Protein AF-A0A9X4S729-F1 (afdb_monomer)

Sequence (82 aa):
MAYTPKQWKDGDVITKEALNNIEQGIVNVPAGPKGDTGAAGAKGATGKGVKGIALTTTDGKVTGGTVTFDDDSTGAVTVTEA

Nearest PDB structures (foldseek):
  4ra8-assembly3_E  TM=4.567E-01  e=4.317E+00  Homo sapiens
  7rkf-assembly1_L  TM=4.494E-01  e=5.566E+00  Homo sapiens

Secondary structure (DSSP, 8-state):
----PPPP-TT----HHHHHHHHHHHTT-PPPPPPPPPPPPPPPPPPPPEEEEEEEEETTEEEEEEEEETTS-EEEEE----

Solvent-accessible surface area (backbone atoms only — not comparable to full-atom values): 5687 Å² total; per-residue (Å²): 131,83,78,76,87,82,88,84,58,94,88,64,80,91,44,74,69,59,49,51,52,51,53,63,54,52,75,74,60,71,80,74,80,82,75,79,81,78,78,81,78,80,82,77,79,82,81,82,51,82,65,47,74,50,79,36,69,55,96,91,38,78,62,30,32,39,37,29,31,67,86,71,48,74,47,82,40,82,63,78,89,132

pLDDT: mean 92.74, std 6.66, range [64.06, 98.44]

Foldseek 3Di:
DQQDDDDDDPPDDDDPVNVVSVVVNCVPDDDDDDDDDDDDDDDDDDDWAWPDKAFDDDPNHTQWTWTQTPVRDIDIGGDDDD

Structure (mmCIF, N/CA/C/O backbone):
data_AF-A0A9X4S729-F1
#
_entry.id   AF-A0A9X4S729-F1
#
loop_
_atom_site.group_PDB
_atom_site.id
_atom_site.type_symbol
_atom_site.label_atom_id
_atom_site.label_alt_id
_atom_site.label_comp_id
_atom_site.label_asym_id
_atom_site.label_entity_id
_atom_site.label_seq_id
_atom_site.pdbx_PDB_ins_code
_atom_site.Cartn_x
_atom_site.Cartn_y
_atom_site.Cartn_z
_atom_site.occupancy
_atom_site.B_iso_or_equiv
_atom_site.auth_seq_id
_atom_site.auth_comp_id
_atom_site.auth_asym_id
_atom_site.auth_atom_id
_atom_site.pdbx_PDB_model_num
ATOM 1 N N . MET A 1 1 ? 39.268 2.689 -30.453 1.00 64.06 1 MET A N 1
ATOM 2 C CA . MET A 1 1 ? 38.878 4.029 -30.947 1.00 64.06 1 MET A CA 1
ATOM 3 C C . MET A 1 1 ? 37.690 4.484 -30.120 1.00 64.06 1 MET A C 1
ATOM 5 O O . MET A 1 1 ? 36.839 3.650 -29.840 1.00 64.06 1 MET A O 1
ATOM 9 N N . ALA A 1 2 ? 37.656 5.738 -29.671 1.00 67.88 2 ALA A N 1
ATOM 10 C CA . ALA A 1 2 ? 36.458 6.275 -29.030 1.00 67.88 2 ALA A CA 1
ATOM 11 C C . ALA A 1 2 ? 35.339 6.390 -30.081 1.00 67.88 2 ALA A C 1
ATOM 13 O O . ALA A 1 2 ? 35.606 6.784 -31.218 1.00 67.88 2 ALA A O 1
ATOM 14 N N . TYR A 1 3 ? 34.114 6.009 -29.719 1.00 80.75 3 TYR A N 1
ATOM 15 C CA . TYR A 1 3 ? 32.941 6.162 -30.579 1.00 80.75 3 TYR A CA 1
ATOM 16 C C . TYR A 1 3 ? 32.761 7.636 -30.963 1.00 80.75 3 TYR A C 1
ATOM 18 O O . TYR A 1 3 ? 32.815 8.514 -30.103 1.00 80.75 3 TYR A O 1
ATOM 26 N N . THR A 1 4 ? 32.554 7.906 -32.254 1.00 84.06 4 THR A N 1
ATOM 27 C CA . THR A 1 4 ? 32.225 9.248 -32.752 1.00 84.06 4 THR A CA 1
ATOM 28 C C . THR A 1 4 ? 30.773 9.242 -33.237 1.00 84.06 4 THR A C 1
ATOM 30 O O . THR A 1 4 ? 30.473 8.579 -34.237 1.00 84.06 4 THR A O 1
ATOM 33 N N . PRO A 1 5 ? 29.856 9.946 -32.547 1.00 86.94 5 PRO A N 1
ATOM 34 C CA . PRO A 1 5 ? 28.463 10.030 -32.963 1.00 86.94 5 PRO A CA 1
ATOM 35 C C . PRO A 1 5 ? 28.324 10.688 -34.337 1.00 86.94 5 PRO A C 1
ATOM 37 O O . PRO A 1 5 ? 28.925 11.731 -34.601 1.00 86.94 5 PRO A O 1
ATOM 40 N N . LYS A 1 6 ? 27.486 10.111 -35.203 1.00 89.81 6 LYS A N 1
ATOM 41 C CA . LYS A 1 6 ? 27.090 10.745 -36.465 1.00 89.81 6 LYS A CA 1
ATOM 42 C C . LYS A 1 6 ? 25.918 11.696 -36.217 1.00 89.81 6 LYS A C 1
ATOM 44 O O . LYS A 1 6 ? 24.916 11.300 -35.628 1.00 89.81 6 LYS A O 1
ATOM 49 N N . GLN A 1 7 ? 26.019 12.925 -36.720 1.00 91.94 7 GLN A N 1
ATOM 50 C CA . GLN A 1 7 ? 24.864 13.807 -36.883 1.00 91.94 7 GLN A CA 1
ATOM 51 C C . GLN A 1 7 ? 24.180 13.484 -38.213 1.00 91.94 7 GLN A C 1
ATOM 53 O O . GLN A 1 7 ? 24.819 13.540 -39.264 1.00 91.94 7 GLN A O 1
ATOM 58 N N . TRP A 1 8 ? 22.904 13.120 -38.153 1.00 93.38 8 TRP A N 1
ATOM 59 C CA . TRP A 1 8 ? 22.084 12.809 -39.322 1.00 93.38 8 TRP A CA 1
ATOM 60 C C . TRP A 1 8 ? 21.362 14.058 -39.823 1.00 93.38 8 TRP A C 1
ATOM 62 O O . TRP A 1 8 ? 20.982 14.914 -39.022 1.00 93.38 8 TRP A O 1
ATOM 72 N N . LYS A 1 9 ? 21.173 14.158 -41.139 1.00 94.88 9 LYS A N 1
ATOM 73 C CA . LYS A 1 9 ? 20.416 15.229 -41.796 1.00 94.88 9 LYS A CA 1
ATOM 74 C C . LYS A 1 9 ? 19.247 14.655 -42.584 1.00 94.88 9 LYS A C 1
ATOM 76 O O . LYS A 1 9 ? 19.292 13.509 -43.029 1.00 94.88 9 LYS A O 1
ATOM 81 N N . ASP A 1 10 ? 18.222 15.472 -42.792 1.00 93.94 10 ASP A N 1
ATOM 82 C CA . ASP A 1 10 ? 17.093 15.088 -43.633 1.00 93.94 10 ASP A CA 1
ATOM 83 C C . ASP A 1 10 ? 17.571 14.742 -45.046 1.00 93.94 10 ASP A C 1
ATOM 85 O O . ASP A 1 10 ? 18.330 15.487 -45.669 1.00 93.94 10 ASP A O 1
ATOM 89 N N . GLY A 1 11 ? 17.132 13.583 -45.534 1.00 94.50 11 GLY A N 1
ATOM 90 C CA . GLY A 1 11 ? 17.568 13.024 -46.813 1.00 94.50 11 GLY A CA 1
ATOM 91 C C . GLY A 1 11 ? 18.813 12.131 -46.742 1.00 94.50 11 GLY A C 1
ATOM 92 O O . GLY A 1 11 ? 19.163 11.533 -47.759 1.00 94.50 11 GLY A O 1
ATOM 93 N N . ASP A 1 12 ? 19.458 11.977 -45.580 1.00 95.12 12 ASP A N 1
ATOM 94 C CA . ASP A 1 12 ? 20.556 11.019 -45.426 1.00 95.12 12 ASP A CA 1
ATOM 95 C C . ASP A 1 12 ? 20.066 9.572 -45.590 1.00 95.12 12 ASP A C 1
ATOM 97 O O . ASP A 1 12 ? 19.107 9.129 -44.955 1.00 95.12 12 ASP A O 1
ATOM 101 N N . VAL A 1 13 ? 20.792 8.791 -46.391 1.00 94.38 13 VAL A N 1
ATOM 102 C CA . VAL A 1 13 ? 20.549 7.351 -46.528 1.00 94.38 13 VAL A CA 1
ATOM 103 C C . VAL A 1 13 ? 21.163 6.608 -45.340 1.00 94.38 13 VAL A C 1
ATOM 105 O O . VAL A 1 13 ? 22.349 6.760 -45.033 1.00 94.38 13 VAL A O 1
ATOM 108 N N . ILE A 1 14 ? 20.364 5.765 -44.682 1.00 94.38 14 ILE A N 1
ATOM 109 C CA . ILE A 1 14 ? 20.836 4.868 -43.621 1.00 94.38 14 ILE A CA 1
ATOM 110 C C . ILE A 1 14 ? 21.600 3.708 -44.264 1.00 94.38 14 ILE A C 1
ATOM 112 O O . ILE A 1 14 ? 21.023 2.904 -44.995 1.00 94.38 14 ILE A O 1
ATOM 116 N N . THR A 1 15 ? 22.902 3.617 -43.989 1.00 94.75 15 THR A N 1
ATOM 117 C CA . THR A 1 15 ? 23.761 2.542 -44.504 1.00 94.75 15 THR A CA 1
ATOM 118 C C . THR A 1 15 ? 24.121 1.536 -43.417 1.00 94.75 15 THR A C 1
ATOM 120 O O . THR A 1 15 ? 24.054 1.829 -42.220 1.00 94.75 15 THR A O 1
ATOM 123 N N . LYS A 1 16 ? 24.565 0.348 -43.841 1.00 93.81 16 LYS A N 1
ATOM 124 C CA . LYS A 1 16 ? 25.090 -0.694 -42.949 1.00 93.81 16 LYS A CA 1
ATOM 125 C C . LYS A 1 16 ? 26.215 -0.164 -42.059 1.00 93.81 16 LYS A C 1
ATOM 127 O O . LYS A 1 16 ? 26.264 -0.470 -40.875 1.00 93.81 16 LYS A O 1
ATOM 132 N N . GLU A 1 17 ? 27.114 0.639 -42.614 1.00 91.19 17 GLU A N 1
ATOM 133 C CA . GLU A 1 17 ? 28.259 1.211 -41.903 1.00 91.19 17 GLU A CA 1
ATOM 134 C C . GLU A 1 17 ? 27.795 2.179 -40.816 1.00 91.19 17 GLU A C 1
ATOM 136 O O . GLU A 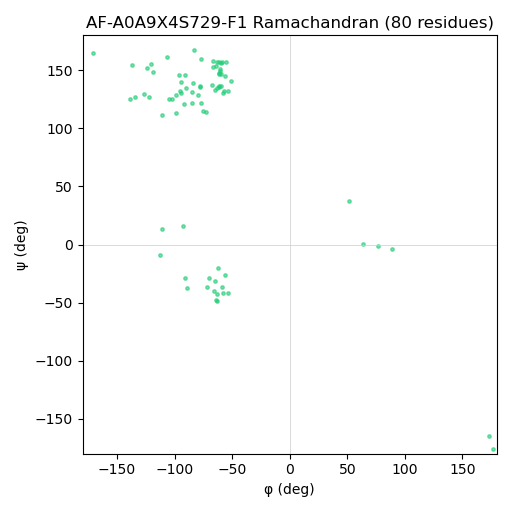1 17 ? 28.330 2.180 -39.709 1.00 91.19 17 GLU A O 1
ATOM 141 N N . ALA A 1 18 ? 26.764 2.970 -41.110 1.00 91.44 18 ALA A N 1
ATOM 142 C CA . ALA A 1 18 ? 26.211 3.918 -40.161 1.00 91.44 18 ALA A CA 1
ATOM 143 C C . ALA A 1 18 ? 25.427 3.229 -39.030 1.00 91.44 18 ALA A C 1
ATOM 145 O O . ALA A 1 18 ? 25.537 3.656 -37.881 1.00 91.44 18 ALA A O 1
ATOM 146 N N . LEU A 1 19 ? 24.709 2.138 -39.329 1.00 91.88 19 LEU A N 1
ATOM 147 C CA . LEU A 1 19 ? 24.095 1.277 -38.312 1.00 91.88 19 LEU A CA 1
ATOM 148 C C . LEU A 1 19 ? 25.161 0.622 -37.428 1.00 91.88 19 LEU A C 1
ATOM 150 O O . LEU A 1 19 ? 25.103 0.741 -36.210 1.00 91.88 19 LEU A O 1
ATOM 154 N N . ASN A 1 20 ? 26.193 0.028 -38.029 1.00 91.00 20 ASN A N 1
ATOM 155 C CA . ASN A 1 20 ? 27.291 -0.590 -37.285 1.00 91.00 20 ASN A CA 1
ATOM 156 C C . ASN A 1 20 ? 28.008 0.404 -36.359 1.00 91.00 20 ASN A C 1
ATOM 158 O O . ASN A 1 20 ? 28.405 0.029 -35.260 1.00 91.00 20 ASN A O 1
ATOM 162 N N . ASN A 1 21 ? 28.169 1.665 -36.776 1.00 89.00 21 ASN A N 1
ATOM 163 C CA . ASN A 1 21 ? 28.749 2.703 -35.923 1.00 89.00 21 ASN A CA 1
ATOM 164 C C . ASN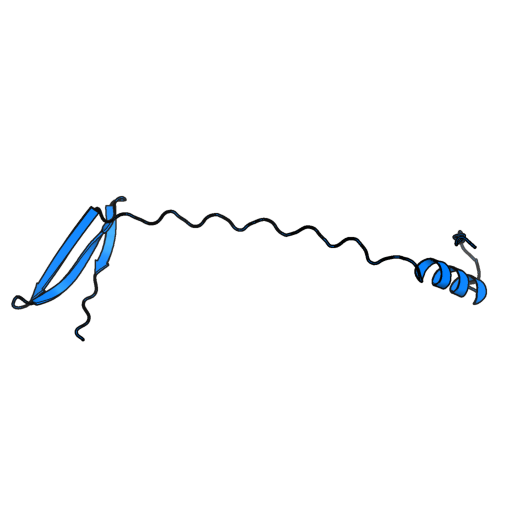 A 1 21 ? 27.885 2.963 -34.678 1.00 89.00 21 ASN A C 1
ATOM 166 O O . ASN A 1 21 ? 28.419 3.076 -33.579 1.00 89.00 21 ASN A O 1
ATOM 170 N N . ILE A 1 22 ? 26.558 3.020 -34.836 1.00 89.56 22 ILE A N 1
ATOM 171 C CA . ILE A 1 22 ? 25.617 3.199 -33.719 1.00 89.56 22 ILE A CA 1
ATOM 172 C C . ILE A 1 22 ? 25.682 2.002 -32.762 1.00 89.56 22 ILE A C 1
ATOM 174 O O . ILE A 1 22 ? 25.846 2.202 -31.561 1.00 89.56 22 ILE A O 1
ATOM 178 N N . GLU A 1 23 ? 25.637 0.775 -33.285 1.00 88.75 23 GLU A N 1
ATOM 179 C CA . GLU A 1 23 ? 25.733 -0.453 -32.480 1.00 88.75 23 GLU A CA 1
ATOM 180 C C . GLU A 1 23 ? 27.037 -0.501 -31.665 1.00 88.75 23 GLU A C 1
ATOM 182 O O . GLU A 1 23 ? 27.032 -0.806 -30.471 1.00 88.75 23 GLU A O 1
ATOM 187 N N . GLN A 1 24 ? 28.164 -0.107 -32.268 1.00 88.12 24 GLN A N 1
ATOM 188 C CA . GLN A 1 24 ? 29.445 0.011 -31.561 1.00 88.12 24 GLN A CA 1
ATOM 189 C C . GLN A 1 24 ? 29.438 1.089 -30.470 1.00 88.12 24 GLN A C 1
ATOM 191 O O . GLN A 1 24 ? 30.132 0.944 -29.464 1.00 88.12 24 GLN A O 1
ATOM 196 N N . GLY A 1 25 ? 28.672 2.164 -30.652 1.00 85.44 25 GLY A N 1
ATOM 197 C CA . GLY A 1 25 ? 28.486 3.194 -29.633 1.00 85.44 25 GLY A CA 1
ATOM 198 C C . GLY A 1 25 ? 27.663 2.718 -28.434 1.00 85.44 25 GLY A C 1
ATOM 199 O O . GLY A 1 25 ? 27.882 3.197 -27.324 1.00 85.44 25 GLY A O 1
ATOM 200 N N . ILE A 1 26 ? 26.755 1.759 -28.640 1.00 84.75 26 ILE A N 1
ATOM 201 C CA . ILE A 1 26 ? 25.836 1.252 -27.609 1.00 84.75 26 ILE A CA 1
ATOM 202 C C . ILE A 1 26 ? 26.422 0.051 -26.855 1.00 84.75 26 ILE A C 1
ATOM 204 O O . ILE A 1 26 ? 26.137 -0.115 -25.671 1.00 84.75 26 ILE A O 1
ATOM 208 N N . VAL A 1 27 ? 27.287 -0.750 -27.491 1.00 82.94 27 VAL A N 1
ATOM 209 C CA . VAL A 1 27 ? 27.796 -2.022 -26.930 1.00 82.94 27 VAL A CA 1
ATOM 210 C C . VAL A 1 27 ? 28.470 -1.886 -25.557 1.00 82.94 27 VAL A C 1
ATOM 212 O O . VAL A 1 27 ? 28.479 -2.837 -24.782 1.00 82.94 27 VAL A O 1
ATOM 215 N N . ASN A 1 28 ? 29.012 -0.705 -25.241 1.00 76.56 28 ASN A N 1
ATOM 216 C CA . ASN A 1 28 ? 29.700 -0.427 -23.978 1.00 76.56 28 ASN A CA 1
ATOM 217 C C . ASN A 1 28 ? 28.934 0.545 -23.070 1.00 76.56 28 ASN A C 1
ATOM 219 O O . ASN A 1 28 ? 29.522 1.074 -22.126 1.00 76.56 28 ASN A O 1
ATOM 223 N N . VAL A 1 29 ? 27.657 0.828 -23.346 1.00 81.31 29 VAL A N 1
ATOM 224 C CA . VAL A 1 29 ? 26.845 1.654 -22.449 1.00 81.31 29 VAL A CA 1
ATOM 225 C C . VAL A 1 29 ? 26.535 0.814 -21.209 1.00 81.31 29 VAL A C 1
ATOM 227 O O . VAL A 1 29 ? 25.852 -0.207 -21.323 1.00 81.31 29 VAL A O 1
ATOM 230 N N . PRO A 1 30 ? 27.051 1.185 -20.023 1.00 82.94 30 PRO A N 1
ATOM 231 C CA . PRO A 1 30 ? 26.757 0.438 -18.814 1.00 82.94 30 PRO A CA 1
ATOM 232 C C . PRO A 1 30 ? 25.262 0.535 -18.505 1.00 82.94 30 PRO A C 1
ATOM 234 O O . PRO A 1 30 ? 24.602 1.517 -18.857 1.00 82.94 30 PRO A O 1
ATOM 237 N N . ALA A 1 31 ? 24.733 -0.470 -17.805 1.00 86.81 31 ALA A N 1
ATOM 238 C CA . ALA A 1 31 ? 23.400 -0.364 -17.231 1.00 86.81 31 ALA A CA 1
ATOM 239 C C . ALA A 1 31 ? 23.290 0.944 -16.429 1.00 86.81 31 ALA A C 1
ATOM 241 O O . ALA A 1 31 ? 24.239 1.346 -15.748 1.00 86.81 31 ALA A O 1
ATOM 242 N N . GLY A 1 32 ? 22.135 1.608 -16.528 1.00 86.38 32 GLY A N 1
ATOM 243 C CA . GLY A 1 32 ? 21.864 2.807 -15.743 1.00 86.38 32 GLY A CA 1
ATOM 244 C C . GLY A 1 32 ? 22.041 2.538 -14.244 1.00 86.38 32 GLY A C 1
ATOM 245 O O . GLY A 1 32 ? 21.961 1.383 -13.807 1.00 86.38 32 GLY A O 1
ATOM 246 N N . PRO A 1 33 ? 22.291 3.583 -13.438 1.00 94.56 33 PRO A N 1
ATOM 247 C CA . PRO A 1 33 ? 22.419 3.408 -12.002 1.00 94.56 33 PRO A CA 1
ATOM 248 C C . PRO A 1 33 ? 21.157 2.742 -11.448 1.00 94.56 33 PRO A C 1
ATOM 250 O O . PRO A 1 33 ? 20.042 2.983 -11.919 1.00 94.56 33 PRO A O 1
ATOM 253 N N . LYS A 1 34 ? 21.336 1.897 -10.429 1.00 94.88 34 LYS A N 1
ATOM 254 C CA . LYS A 1 34 ? 20.209 1.382 -9.654 1.00 94.88 34 LYS A CA 1
ATOM 255 C C . LYS A 1 34 ? 19.391 2.581 -9.161 1.00 94.88 34 LYS A C 1
ATOM 257 O O . LYS A 1 34 ? 19.967 3.523 -8.626 1.00 94.88 34 LYS A O 1
ATOM 262 N N . GLY A 1 35 ? 18.072 2.527 -9.335 1.00 93.69 35 GLY A N 1
ATOM 263 C CA . GLY A 1 35 ? 17.181 3.527 -8.753 1.00 93.69 35 GLY A CA 1
ATOM 264 C C . GLY A 1 35 ? 17.293 3.564 -7.227 1.00 93.69 35 GLY A C 1
ATOM 265 O O . GLY A 1 35 ? 17.680 2.573 -6.597 1.00 93.69 35 GLY A O 1
ATOM 266 N N . ASP A 1 36 ? 16.937 4.703 -6.645 1.00 96.75 36 ASP A N 1
ATOM 267 C CA . ASP A 1 36 ? 16.993 4.895 -5.201 1.00 96.75 36 ASP A CA 1
ATOM 268 C C . ASP A 1 36 ? 16.092 3.901 -4.458 1.00 96.75 36 ASP A C 1
ATOM 270 O O . ASP A 1 36 ? 15.064 3.431 -4.958 1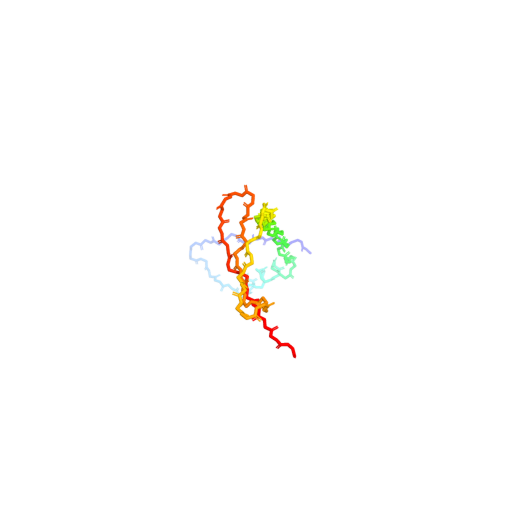.00 96.75 36 ASP A O 1
ATOM 274 N N . THR A 1 37 ? 16.485 3.572 -3.229 1.00 97.06 37 THR A N 1
ATOM 275 C CA . THR A 1 37 ? 15.624 2.816 -2.318 1.00 97.06 37 THR A CA 1
ATOM 276 C C . THR A 1 37 ? 14.352 3.619 -2.048 1.00 97.06 37 THR A C 1
ATOM 278 O O . THR A 1 37 ? 14.411 4.823 -1.802 1.00 97.06 37 THR A O 1
ATOM 281 N N . GLY A 1 38 ? 13.198 2.949 -2.069 1.00 96.75 38 GLY A N 1
ATOM 282 C CA . GLY A 1 38 ? 11.929 3.576 -1.706 1.00 96.75 38 GLY A CA 1
ATOM 283 C C . GLY A 1 38 ? 11.940 4.129 -0.276 1.00 96.75 38 GLY A C 1
ATOM 284 O O . GLY A 1 38 ? 12.711 3.684 0.577 1.00 96.75 38 GLY A O 1
ATOM 285 N N . ALA A 1 39 ? 11.065 5.096 -0.005 1.00 97.69 39 ALA A N 1
ATOM 286 C CA . ALA A 1 39 ? 10.916 5.653 1.334 1.00 97.69 39 ALA A CA 1
ATOM 287 C C . ALA A 1 39 ? 10.501 4.573 2.350 1.00 97.69 39 ALA A C 1
ATOM 289 O O . ALA A 1 39 ? 9.787 3.622 2.020 1.00 97.69 39 ALA A O 1
ATOM 290 N N . ALA A 1 40 ? 10.923 4.744 3.604 1.00 97.69 40 ALA A N 1
ATOM 291 C CA . ALA A 1 40 ? 10.435 3.916 4.699 1.00 97.69 40 ALA A CA 1
ATOM 292 C C . ALA A 1 40 ? 8.909 4.055 4.845 1.00 97.69 40 ALA A C 1
ATOM 294 O O . ALA A 1 40 ? 8.345 5.129 4.623 1.00 97.69 40 ALA A O 1
ATOM 295 N N . GLY A 1 41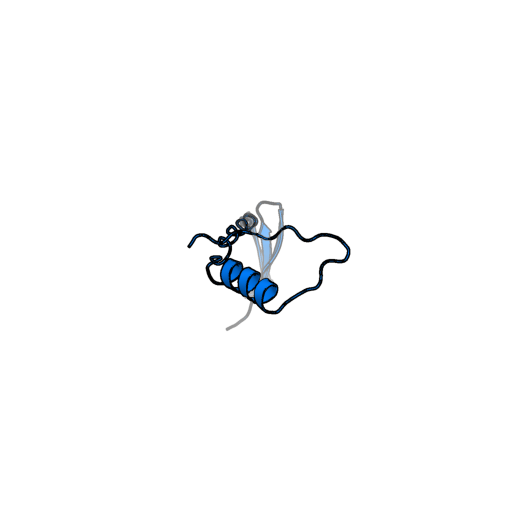 ? 8.247 2.968 5.246 1.00 97.00 41 GLY A N 1
ATOM 296 C CA . GLY A 1 41 ? 6.825 3.000 5.579 1.00 97.00 41 GLY A CA 1
ATOM 297 C C . GLY A 1 41 ? 6.536 3.910 6.778 1.00 97.00 41 GLY A C 1
ATOM 298 O O . GLY A 1 41 ? 7.409 4.169 7.610 1.00 97.00 41 GLY A O 1
ATOM 299 N N . ALA A 1 42 ? 5.294 4.382 6.879 1.00 97.88 42 ALA A N 1
ATOM 300 C CA . ALA A 1 42 ? 4.852 5.163 8.028 1.00 97.88 42 ALA A CA 1
ATOM 301 C C . ALA A 1 42 ? 4.960 4.347 9.326 1.00 97.88 42 ALA A C 1
ATOM 303 O O . ALA A 1 42 ? 4.734 3.134 9.346 1.00 97.88 42 ALA A O 1
ATOM 304 N N . LYS A 1 43 ? 5.270 5.030 10.431 1.00 97.06 43 LYS A N 1
ATOM 305 C CA . LYS A 1 43 ? 5.215 4.426 11.764 1.00 97.06 43 LYS A CA 1
ATOM 306 C C . LYS A 1 43 ? 3.784 3.947 12.047 1.00 97.06 43 LYS A C 1
ATOM 308 O O . LYS A 1 43 ? 2.830 4.678 11.788 1.00 97.06 43 LYS A O 1
ATOM 313 N N . GLY A 1 44 ? 3.648 2.745 12.607 1.00 96.44 44 GLY A N 1
ATOM 314 C CA . GLY A 1 44 ? 2.360 2.237 13.083 1.00 96.44 44 GLY A CA 1
ATOM 315 C C . GLY A 1 44 ? 1.762 3.110 14.192 1.00 96.44 44 GLY A C 1
ATOM 316 O O . GLY A 1 44 ? 2.482 3.828 14.892 1.00 96.44 44 GLY A O 1
ATOM 317 N N . ALA A 1 45 ? 0.440 3.043 14.359 1.00 95.56 45 ALA A N 1
ATOM 318 C CA . ALA A 1 45 ? -0.247 3.747 15.436 1.00 95.56 45 ALA A CA 1
ATOM 319 C C . ALA A 1 45 ? 0.239 3.266 16.815 1.00 95.56 45 ALA A C 1
ATOM 321 O O . ALA A 1 45 ? 0.588 2.097 16.995 1.00 95.56 45 ALA A O 1
ATOM 322 N N . THR A 1 46 ? 0.247 4.167 17.796 1.00 94.69 46 THR A N 1
ATOM 323 C CA . THR A 1 46 ? 0.493 3.805 19.197 1.00 94.69 46 THR A CA 1
ATOM 324 C C . THR A 1 46 ? -0.621 2.873 19.684 1.00 94.69 46 THR A C 1
ATOM 326 O O . THR A 1 46 ? -1.796 3.127 19.420 1.00 94.69 46 THR A O 1
ATOM 329 N N . GLY A 1 47 ? -0.260 1.790 20.379 1.00 94.62 47 GLY A N 1
ATOM 330 C CA . GLY A 1 47 ? -1.237 0.908 21.023 1.00 94.62 47 GLY A CA 1
ATOM 331 C C . GLY A 1 47 ? -1.964 1.610 22.173 1.00 94.62 47 GLY A C 1
ATOM 332 O O . GLY A 1 47 ? -1.411 2.520 22.785 1.00 94.62 47 GLY A O 1
ATOM 333 N N . LYS A 1 48 ? -3.192 1.179 22.467 1.00 96.25 48 LYS A N 1
ATOM 334 C CA . LYS A 1 48 ? -3.983 1.714 23.584 1.00 96.25 48 LYS A CA 1
ATOM 335 C C . LYS A 1 48 ? -3.623 1.015 24.894 1.00 96.25 48 LYS A C 1
ATOM 337 O O . LY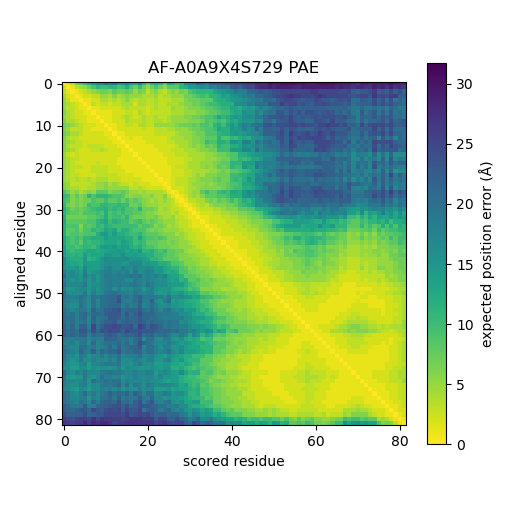S A 1 48 ? -3.459 -0.207 24.906 1.00 96.25 48 LYS A O 1
ATOM 342 N N . GLY A 1 49 ? -3.529 1.766 25.987 1.00 97.25 49 GLY A N 1
ATOM 343 C CA . GLY A 1 49 ? -3.418 1.212 27.335 1.00 97.25 49 GLY A CA 1
ATOM 344 C C . GLY A 1 49 ? -4.764 0.704 27.860 1.00 97.25 49 GLY A C 1
ATOM 345 O O . GLY A 1 49 ? -5.822 1.106 27.383 1.00 97.25 49 GLY A O 1
ATOM 346 N N . VAL A 1 50 ? -4.742 -0.180 28.862 1.00 97.75 50 VAL A N 1
ATOM 347 C CA . VAL A 1 50 ? -5.960 -0.637 29.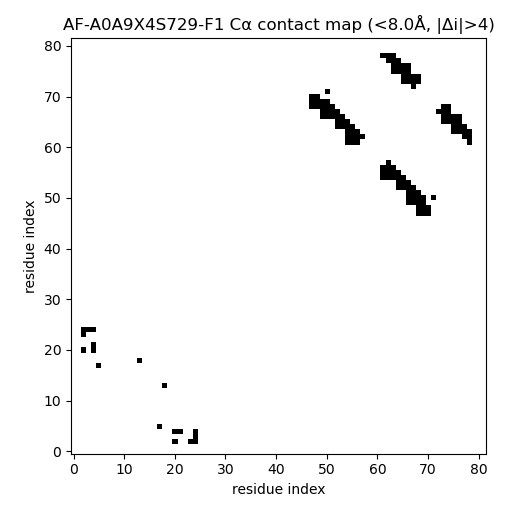556 1.00 97.75 50 VAL A CA 1
ATOM 348 C C . VAL A 1 50 ? -6.209 0.250 30.770 1.00 97.75 50 VAL A C 1
ATOM 350 O O . VAL A 1 50 ? -5.376 0.318 31.671 1.00 97.75 50 VAL A O 1
ATOM 353 N N . LYS A 1 51 ? -7.375 0.897 30.806 1.00 98.12 51 LYS A N 1
ATOM 354 C CA . LYS A 1 51 ? -7.837 1.715 31.935 1.00 98.12 51 LYS A CA 1
ATOM 355 C C . LYS A 1 51 ? -8.619 0.893 32.955 1.00 98.12 51 LYS A C 1
ATOM 357 O O . LYS A 1 51 ? -8.506 1.132 34.153 1.00 98.12 51 LYS A O 1
ATOM 362 N N . GLY A 1 52 ? -9.414 -0.070 32.493 1.00 98.12 52 GLY A N 1
ATOM 363 C CA . GLY A 1 52 ? -10.220 -0.921 33.364 1.00 98.12 52 GLY A CA 1
ATOM 364 C C . GLY A 1 52 ? -10.872 -2.083 32.626 1.00 98.12 52 GLY A C 1
ATOM 365 O O . GLY A 1 52 ? -10.938 -2.099 31.398 1.00 98.12 52 GLY A O 1
ATOM 366 N N . ILE A 1 53 ? -11.348 -3.064 33.392 1.00 98.00 53 ILE A N 1
ATOM 367 C CA . ILE A 1 53 ? -12.071 -4.230 32.880 1.00 98.00 53 ILE A CA 1
ATOM 368 C C . ILE A 1 53 ? -13.296 -4.456 33.764 1.00 98.00 53 ILE A C 1
ATOM 370 O O . ILE A 1 53 ? -13.170 -4.570 34.983 1.00 98.00 53 ILE A O 1
ATOM 374 N N . ALA A 1 54 ? -14.470 -4.546 33.146 1.00 98.00 54 ALA A N 1
ATOM 375 C CA . ALA A 1 54 ? -15.694 -5.003 33.791 1.00 98.00 54 ALA A CA 1
ATOM 376 C C . ALA A 1 54 ? -15.966 -6.449 33.368 1.00 98.00 54 ALA A C 1
ATOM 378 O O . ALA A 1 54 ? -16.024 -6.736 32.174 1.00 98.00 54 ALA A O 1
ATOM 379 N N . LEU A 1 55 ? -16.127 -7.356 34.334 1.00 97.31 55 LEU A N 1
ATOM 380 C CA . LEU A 1 55 ? -16.424 -8.764 34.069 1.00 97.31 55 LEU A CA 1
ATOM 381 C C . LEU A 1 55 ? -17.928 -9.017 34.110 1.00 97.31 55 LEU A C 1
ATOM 383 O O . LEU A 1 55 ? -18.633 -8.515 34.986 1.00 97.31 55 LEU A O 1
ATOM 387 N 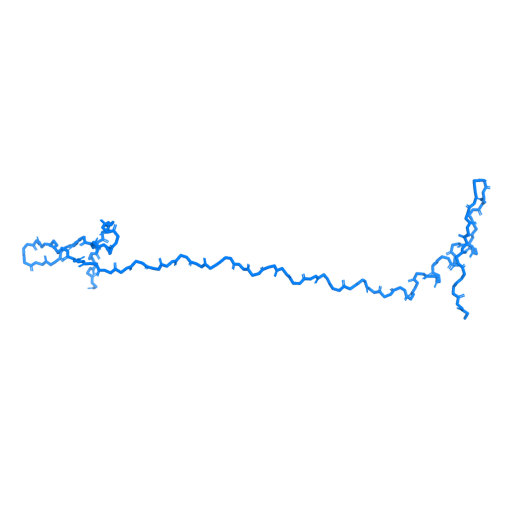N . THR A 1 56 ? -18.402 -9.845 33.188 1.00 96.69 56 THR A N 1
ATOM 388 C CA . THR A 1 56 ? -19.759 -10.384 33.198 1.00 96.69 56 THR A CA 1
ATOM 389 C C . THR A 1 56 ? -19.715 -11.788 33.774 1.00 96.69 56 THR A C 1
ATOM 391 O O . THR A 1 56 ? -18.919 -12.616 33.325 1.00 96.69 56 THR A O 1
ATOM 394 N N . THR A 1 57 ? -20.562 -12.056 34.768 1.00 96.19 57 THR A N 1
ATOM 395 C CA . THR A 1 57 ? -20.703 -13.387 35.354 1.00 96.19 57 THR A CA 1
ATOM 396 C C . THR A 1 57 ? -22.112 -13.942 35.185 1.00 96.19 57 THR A C 1
ATOM 398 O O . THR A 1 57 ? -23.101 -13.211 35.160 1.00 96.19 57 THR A O 1
ATOM 401 N N . THR A 1 58 ? -22.204 -15.260 35.061 1.00 95.81 58 THR A N 1
ATOM 402 C CA . THR A 1 58 ? -23.455 -16.021 35.015 1.00 95.81 58 THR A CA 1
ATOM 403 C C . THR A 1 58 ? -23.241 -17.272 35.853 1.00 95.81 58 THR A C 1
ATOM 405 O O . THR A 1 58 ? -22.246 -17.968 35.667 1.00 95.81 58 THR A O 1
ATOM 408 N N . ASP A 1 59 ? -24.104 -17.504 36.842 1.00 95.06 59 ASP A N 1
ATOM 409 C CA . ASP A 1 59 ? -23.992 -18.637 37.775 1.00 95.06 59 ASP A CA 1
ATOM 410 C C . ASP A 1 59 ? -22.605 -18.765 38.439 1.00 95.06 59 ASP A C 1
ATOM 412 O O . ASP A 1 59 ? -22.059 -19.852 38.623 1.00 95.06 59 ASP A O 1
ATOM 416 N N . GLY A 1 60 ? -21.990 -17.622 38.767 1.00 94.56 60 GLY A N 1
ATOM 417 C CA . GLY A 1 60 ? -20.659 -17.554 39.380 1.00 94.56 60 GLY A CA 1
ATOM 418 C C . GLY A 1 60 ? -19.481 -17.793 38.425 1.00 94.56 60 GLY A C 1
ATOM 419 O O . GLY A 1 60 ? -18.334 -17.696 38.856 1.00 94.56 60 GLY A O 1
ATOM 420 N N . LYS A 1 61 ? -19.728 -18.058 37.136 1.00 94.38 61 LYS A N 1
ATOM 421 C CA . LYS A 1 61 ? -18.699 -18.189 36.092 1.00 94.38 61 LYS A CA 1
ATOM 422 C C . LYS A 1 61 ? -18.531 -16.884 35.331 1.00 94.38 61 LYS A C 1
ATOM 424 O O . LYS A 1 61 ? -19.513 -16.188 35.104 1.00 94.38 61 LYS A O 1
ATOM 429 N N . VAL A 1 62 ? -17.312 -16.566 34.899 1.00 95.06 62 VAL A N 1
ATOM 430 C CA . VAL A 1 62 ? -17.064 -15.433 33.992 1.00 95.06 62 VAL A CA 1
ATOM 431 C C . VAL A 1 62 ? -17.468 -15.845 32.580 1.00 95.06 62 VAL A C 1
ATOM 433 O O . VAL A 1 62 ? -16.942 -16.821 32.057 1.00 95.06 62 VAL A O 1
ATOM 436 N N . THR A 1 63 ? -18.391 -15.106 31.970 1.00 95.94 63 THR A N 1
ATOM 437 C CA . THR A 1 63 ? -18.930 -15.389 30.627 1.00 95.94 63 THR A CA 1
ATOM 438 C C . THR A 1 63 ? -18.529 -14.345 29.587 1.00 95.94 63 THR A C 1
ATOM 440 O O . THR A 1 63 ? -18.722 -14.548 28.391 1.00 95.94 63 THR A O 1
ATOM 443 N N . GLY A 1 64 ? -17.931 -13.236 30.018 1.00 97.06 64 GLY A N 1
ATOM 444 C CA . GLY A 1 64 ? -17.487 -12.165 29.137 1.00 97.06 64 GLY A CA 1
ATOM 445 C C . GLY A 1 64 ? -17.001 -10.955 29.918 1.00 97.06 64 GLY A C 1
ATOM 446 O O . GLY A 1 64 ? -16.773 -11.014 31.130 1.00 97.06 64 GLY A O 1
ATOM 447 N N . GLY A 1 65 ? -16.874 -9.836 29.220 1.00 97.38 65 GLY A N 1
ATOM 448 C CA . GLY A 1 65 ? -16.626 -8.547 29.836 1.00 97.38 65 GLY A CA 1
ATOM 449 C C . GLY A 1 65 ? -16.443 -7.433 28.819 1.00 97.38 65 GLY A C 1
ATOM 450 O O . GLY A 1 65 ? -16.533 -7.640 27.608 1.00 97.38 65 GLY A O 1
ATOM 451 N N . THR A 1 66 ? -16.128 -6.255 29.335 1.00 98.12 66 THR A N 1
ATOM 452 C CA . THR A 1 66 ? -15.781 -5.073 28.550 1.00 98.12 66 THR A CA 1
ATOM 453 C C . THR A 1 66 ? -14.449 -4.538 29.049 1.00 98.12 66 THR A C 1
ATOM 455 O O . THR A 1 66 ? -14.276 -4.326 30.250 1.00 98.12 66 THR A O 1
ATOM 458 N N . VAL A 1 67 ? -13.512 -4.304 28.133 1.00 98.38 67 VAL A N 1
ATOM 459 C CA . VAL A 1 67 ? -12.300 -3.529 28.405 1.00 98.38 67 VAL A CA 1
ATOM 460 C C . VAL A 1 67 ? -12.574 -2.062 28.101 1.00 98.38 67 VAL A C 1
ATOM 462 O O . VAL A 1 67 ? -13.154 -1.740 27.065 1.00 98.38 67 VAL A O 1
ATOM 465 N N . THR A 1 68 ? -12.151 -1.177 28.997 1.00 98.44 68 THR A N 1
ATOM 466 C CA . THR A 1 68 ? -12.072 0.265 28.762 1.00 98.44 68 THR A CA 1
ATOM 467 C C . THR A 1 68 ? -10.608 0.624 28.561 1.00 98.44 68 THR A C 1
ATOM 469 O O . THR A 1 68 ? -9.763 0.307 29.405 1.00 98.44 68 THR A O 1
ATOM 472 N N . PHE A 1 69 ? -10.305 1.269 27.441 1.00 98.31 69 PHE A N 1
ATOM 473 C CA . PHE A 1 69 ? -8.966 1.744 27.116 1.00 98.31 69 PHE A CA 1
ATOM 474 C C . PHE A 1 69 ? -8.681 3.105 27.771 1.00 98.31 69 PHE A C 1
ATOM 476 O O . PHE A 1 69 ? -9.574 3.763 28.305 1.00 98.31 69 PHE A O 1
ATOM 483 N N . ASP A 1 70 ? -7.418 3.519 27.768 1.00 97.31 70 ASP A N 1
ATOM 484 C CA . ASP A 1 70 ? -6.956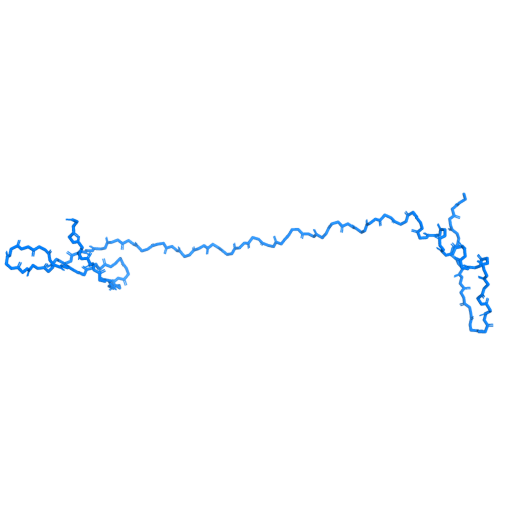 4.813 28.291 1.00 97.31 70 ASP A CA 1
ATOM 485 C C . ASP A 1 70 ? -7.532 6.034 27.558 1.00 97.31 70 ASP A C 1
ATOM 487 O O . ASP A 1 70 ? -7.605 7.113 28.143 1.00 97.31 70 ASP A O 1
ATOM 491 N N . ASP A 1 71 ? -8.016 5.850 26.331 1.00 96.69 71 ASP A N 1
ATOM 492 C CA . ASP A 1 71 ? -8.756 6.848 25.553 1.00 96.69 71 ASP A CA 1
ATOM 493 C C . ASP A 1 71 ? -10.287 6.769 25.714 1.00 96.69 71 ASP A C 1
ATOM 495 O O . ASP A 1 71 ? -11.024 7.304 24.887 1.00 96.69 71 ASP A O 1
ATOM 499 N N . ASP A 1 72 ? -10.768 6.069 26.746 1.00 96.94 72 ASP A N 1
ATOM 500 C CA . ASP A 1 72 ? -12.186 5.840 27.059 1.00 96.94 72 ASP A CA 1
ATOM 501 C C . ASP A 1 72 ? -12.981 5.037 26.015 1.00 96.94 72 ASP A C 1
ATOM 503 O O . ASP A 1 72 ? -14.162 4.742 26.226 1.00 96.94 72 ASP A O 1
ATOM 507 N N . SER A 1 73 ? -12.355 4.594 24.919 1.00 97.56 73 SER A N 1
ATOM 508 C CA . SER A 1 73 ? -12.988 3.626 24.024 1.00 97.56 73 SER A CA 1
ATOM 509 C C . SER A 1 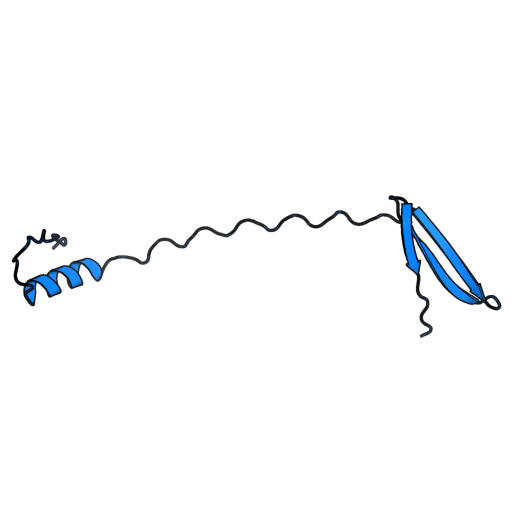73 ? -13.163 2.273 24.718 1.00 97.56 73 SER A C 1
ATOM 511 O O . SER A 1 73 ? -12.474 1.947 25.690 1.00 97.56 73 SER A O 1
ATOM 513 N N . THR A 1 74 ? -14.103 1.464 24.226 1.00 98.06 74 THR A N 1
ATOM 514 C CA . THR A 1 74 ? -14.392 0.147 24.802 1.00 98.06 74 THR A CA 1
ATOM 515 C C . THR A 1 74 ? -14.274 -0.968 23.774 1.00 98.06 74 THR A C 1
ATOM 517 O O . THR A 1 74 ? -14.462 -0.758 22.575 1.00 98.06 74 THR A O 1
ATOM 520 N N . GLY A 1 75 ? -13.938 -2.161 24.257 1.00 97.81 75 GLY A N 1
ATOM 521 C CA . GLY A 1 75 ? -13.894 -3.391 23.474 1.00 97.81 75 GLY A CA 1
ATOM 522 C C . GLY A 1 75 ? -14.509 -4.557 24.242 1.00 97.81 75 GLY A C 1
ATOM 523 O O . GLY A 1 75 ? -14.532 -4.555 25.473 1.00 97.81 75 GLY A O 1
ATOM 524 N N . ALA A 1 76 ? -15.005 -5.562 23.522 1.00 97.75 76 ALA A N 1
ATOM 525 C CA . ALA A 1 76 ? -15.531 -6.777 24.134 1.00 97.75 76 ALA A CA 1
ATOM 526 C C . ALA A 1 76 ? -14.390 -7.705 24.576 1.00 97.75 76 ALA A C 1
ATOM 528 O O . ALA A 1 76 ? -13.443 -7.945 23.827 1.00 97.75 76 ALA A O 1
ATOM 529 N N . VAL A 1 77 ? -14.514 -8.263 25.778 1.00 96.75 77 VAL A N 1
ATOM 530 C CA . VAL A 1 77 ? -13.717 -9.393 26.257 1.00 96.75 77 VAL A CA 1
ATOM 531 C C . VAL A 1 77 ? -14.556 -10.651 26.065 1.00 96.75 77 VAL A C 1
ATOM 533 O O . VAL A 1 77 ? -15.590 -10.825 26.709 1.00 96.75 77 VAL A O 1
ATOM 536 N N . THR A 1 78 ? -14.122 -11.526 25.164 1.00 95.81 78 THR A N 1
ATOM 537 C CA . THR A 1 78 ? -14.785 -12.806 24.892 1.00 95.81 78 THR A CA 1
ATOM 538 C C . THR A 1 78 ? -14.144 -13.917 25.713 1.00 95.81 78 THR A C 1
ATOM 540 O O . THR A 1 78 ? -12.922 -14.067 25.689 1.00 95.81 78 THR A O 1
ATOM 543 N N . VAL A 1 79 ? -14.955 -14.719 26.404 1.00 95.19 79 VAL A N 1
ATOM 544 C CA . VAL A 1 79 ? -14.495 -15.931 27.096 1.00 95.19 79 VAL A CA 1
ATOM 545 C C . VAL A 1 79 ? -14.718 -17.133 26.185 1.00 95.19 79 VAL A C 1
ATOM 547 O O . VAL A 1 79 ? -15.786 -17.287 25.601 1.00 95.19 79 VAL A O 1
ATOM 550 N N . THR A 1 80 ? -13.698 -17.975 26.041 1.00 93.44 80 THR A N 1
ATOM 551 C CA . THR A 1 80 ? -13.795 -19.283 25.380 1.00 93.44 80 THR A CA 1
ATOM 552 C C . THR A 1 80 ? -13.344 -20.333 26.385 1.00 93.44 80 THR A C 1
ATOM 554 O O . THR A 1 80 ? -12.275 -20.187 26.978 1.00 93.44 80 THR A O 1
ATOM 557 N N . GLU A 1 81 ? -14.170 -21.349 26.616 1.00 85.31 81 GLU A N 1
ATOM 558 C CA . GLU A 1 81 ? -13.808 -22.490 27.461 1.00 85.31 81 GLU A CA 1
ATOM 559 C C . GLU A 1 81 ? -12.890 -23.432 26.662 1.00 85.31 81 GLU A C 1
ATOM 561 O O . GLU A 1 81 ? -13.124 -23.653 25.471 1.00 85.31 81 GLU A O 1
ATOM 566 N N . ALA A 1 82 ? -11.817 -23.912 27.297 1.00 78.75 82 ALA A N 1
ATOM 567 C CA . ALA A 1 82 ? -10.858 -24.855 26.715 1.00 78.75 82 ALA A CA 1
ATOM 568 C C . ALA A 1 82 ? -11.263 -26.310 26.977 1.00 78.75 82 ALA A C 1
ATOM 570 O O . ALA A 1 82 ? -11.867 -26.562 28.046 1.00 78.75 82 ALA A O 1
#

Mean predicted aligned error: 10.46 Å

Organism: NCBI:txid1358

Radius of gyration: 36.44 Å; Cα contacts (8 Å, |Δi|>4): 70; chains: 1; bounding box: 63×40×86 Å